Protein AF-A0A6G2I2D1-F1 (afdb_monomer_lite)

Radius of gyration: 15.84 Å; chains: 1; bounding box: 43×24×49 Å

Structure (mmCIF, N/CA/C/O backbone):
data_AF-A0A6G2I2D1-F1
#
_entry.id   AF-A0A6G2I2D1-F1
#
loop_
_atom_site.group_PDB
_atom_site.id
_atom_site.type_symbol
_atom_site.label_atom_id
_atom_site.label_alt_id
_atom_site.label_comp_id
_atom_site.label_asym_id
_atom_site.label_entity_id
_atom_site.label_seq_id
_atom_site.pdbx_PDB_ins_code
_atom_site.Cartn_x
_atom_site.Cartn_y
_atom_site.Cartn_z
_atom_site.occupancy
_atom_site.B_iso_or_equiv
_atom_site.auth_seq_id
_atom_site.auth_comp_id
_atom_site.auth_asym_id
_atom_site.auth_atom_id
_atom_site.pdbx_PDB_model_num
ATOM 1 N N . MET A 1 1 ? 1.740 -14.811 -5.167 1.00 44.75 1 MET A N 1
ATOM 2 C CA . MET A 1 1 ? 2.201 -14.342 -6.486 1.00 44.75 1 MET A CA 1
ATOM 3 C C . MET A 1 1 ? 3.654 -13.909 -6.330 1.00 44.75 1 MET A C 1
ATOM 5 O O . MET A 1 1 ? 3.901 -12.745 -6.141 1.00 44.75 1 MET A O 1
ATOM 9 N N . PHE A 1 2 ? 4.590 -14.864 -6.322 1.00 47.31 2 PHE A N 1
A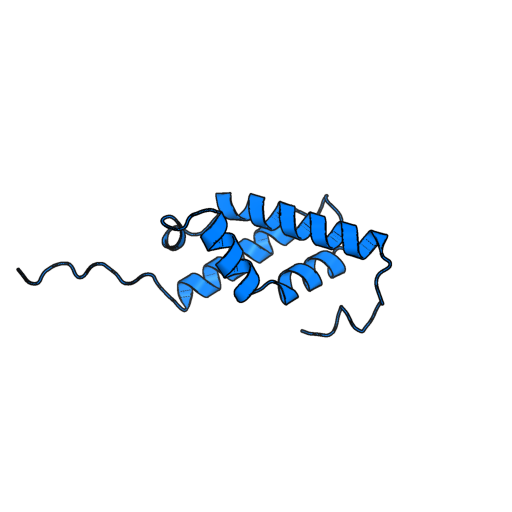TOM 10 C CA . PHE A 1 2 ? 6.043 -14.666 -6.117 1.00 47.31 2 PHE A CA 1
ATOM 11 C C . PHE A 1 2 ? 6.792 -14.382 -7.445 1.00 47.31 2 PHE A C 1
ATOM 13 O O . PHE A 1 2 ? 8.011 -14.493 -7.536 1.00 47.31 2 PHE A O 1
ATOM 20 N N . LEU A 1 3 ? 6.040 -14.133 -8.523 1.00 52.34 3 LEU A N 1
ATOM 21 C CA . LEU A 1 3 ? 6.495 -14.297 -9.908 1.00 52.34 3 LEU A CA 1
ATOM 22 C C . LEU A 1 3 ? 7.082 -13.024 -10.536 1.00 52.34 3 LEU A C 1
ATOM 24 O O . LEU A 1 3 ? 7.763 -13.124 -11.554 1.00 52.34 3 LEU A O 1
ATOM 28 N N . VAL A 1 4 ? 6.866 -11.838 -9.958 1.00 52.00 4 VAL A N 1
ATOM 29 C CA . VAL A 1 4 ? 7.366 -10.583 -10.552 1.00 52.00 4 VAL A CA 1
ATOM 30 C C . VAL A 1 4 ? 8.859 -10.394 -10.262 1.00 52.00 4 VAL A C 1
ATOM 32 O O . VAL A 1 4 ? 9.619 -10.086 -11.179 1.00 52.00 4 VAL A O 1
ATOM 35 N N . LEU A 1 5 ? 9.312 -10.698 -9.040 1.00 50.91 5 LEU A N 1
ATOM 36 C CA . LEU A 1 5 ? 10.736 -10.633 -8.678 1.00 50.91 5 LEU A CA 1
ATOM 37 C C . LEU A 1 5 ? 11.623 -11.578 -9.512 1.00 50.91 5 LEU A C 1
ATOM 39 O O . LEU A 1 5 ? 12.758 -11.228 -9.825 1.00 50.91 5 LEU A O 1
ATOM 43 N N . LEU A 1 6 ? 11.107 -12.740 -9.933 1.00 50.97 6 LEU A N 1
ATOM 44 C CA . LEU A 1 6 ? 11.874 -13.732 -10.704 1.00 50.97 6 LEU A CA 1
ATOM 45 C C . LEU A 1 6 ? 11.916 -13.471 -12.217 1.00 50.97 6 LEU A C 1
ATOM 47 O O . LEU A 1 6 ? 12.783 -14.016 -12.893 1.00 50.97 6 LEU A O 1
ATOM 51 N N . THR A 1 7 ? 11.000 -12.675 -12.775 1.00 55.19 7 THR A N 1
ATOM 52 C CA . THR A 1 7 ? 10.829 -12.603 -14.239 1.00 55.19 7 THR A CA 1
ATOM 53 C C . THR A 1 7 ? 11.538 -11.431 -14.911 1.00 55.19 7 THR A C 1
ATOM 55 O O . THR A 1 7 ? 11.637 -11.434 -16.138 1.00 55.19 7 THR A O 1
ATOM 58 N N . ARG A 1 8 ? 12.047 -10.437 -14.162 1.00 57.28 8 ARG A N 1
ATOM 59 C CA . ARG A 1 8 ? 12.659 -9.241 -14.777 1.00 57.28 8 ARG A CA 1
ATOM 60 C C . ARG A 1 8 ? 13.968 -8.726 -14.188 1.0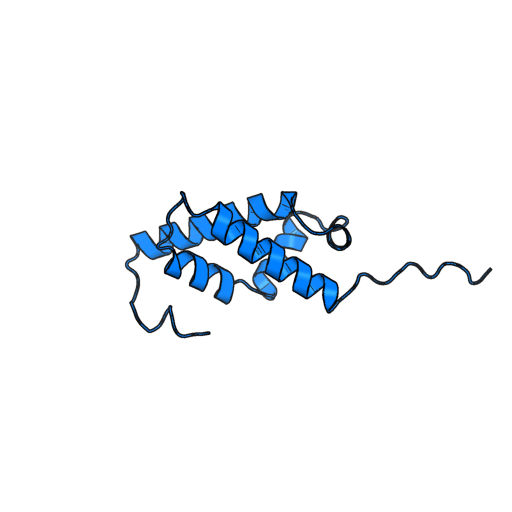0 57.28 8 ARG A C 1
ATOM 62 O O . ARG A 1 8 ? 14.549 -7.883 -14.855 1.00 57.28 8 ARG A O 1
ATOM 69 N N . ALA A 1 9 ? 14.429 -9.207 -13.024 1.00 70.06 9 ALA A N 1
ATOM 70 C CA . ALA A 1 9 ? 15.622 -8.682 -12.337 1.00 70.06 9 ALA A CA 1
ATOM 71 C C . ALA A 1 9 ? 15.703 -7.139 -12.453 1.00 70.06 9 ALA A C 1
ATOM 73 O O . ALA A 1 9 ? 16.529 -6.631 -13.213 1.00 70.06 9 ALA A O 1
ATOM 74 N N . PRO A 1 10 ? 14.775 -6.402 -11.807 1.00 77.44 10 PRO A N 1
ATOM 75 C CA . PRO A 1 10 ? 14.669 -4.956 -11.983 1.00 77.44 10 PRO A CA 1
ATOM 76 C C . PRO A 1 10 ? 16.016 -4.288 -11.707 1.00 77.44 10 PRO A C 1
ATOM 78 O O . PRO A 1 10 ? 16.718 -4.670 -10.768 1.00 77.44 10 PRO A O 1
ATOM 81 N N . ASP A 1 11 ? 16.369 -3.291 -12.518 1.00 87.44 11 ASP A N 1
ATOM 82 C CA . ASP A 1 11 ? 17.567 -2.505 -12.250 1.00 87.44 11 ASP A CA 1
ATOM 83 C C . ASP A 1 11 ? 17.445 -1.756 -10.911 1.00 87.44 11 ASP A C 1
ATOM 85 O O . ASP A 1 11 ? 16.358 -1.578 -10.346 1.00 87.44 11 ASP A O 1
ATOM 89 N N . GLU A 1 12 ? 18.586 -1.325 -10.375 1.00 89.75 12 GLU A N 1
ATOM 90 C CA . GLU A 1 12 ? 18.636 -0.670 -9.067 1.00 89.75 12 GLU A CA 1
ATOM 91 C C . GLU A 1 12 ? 17.769 0.601 -9.025 1.00 89.75 12 GLU A C 1
ATOM 93 O O . GLU A 1 12 ? 17.142 0.897 -8.006 1.00 89.75 12 GLU A O 1
ATOM 98 N N . ALA A 1 13 ? 17.691 1.336 -10.139 1.00 91.31 13 ALA A N 1
ATOM 99 C CA . ALA A 1 13 ? 16.896 2.555 -10.236 1.00 91.31 13 ALA A CA 1
ATOM 100 C C . ALA A 1 13 ? 15.393 2.259 -10.113 1.00 91.31 13 ALA A C 1
ATOM 102 O O . ALA A 1 13 ? 14.690 2.933 -9.357 1.00 91.31 13 ALA A O 1
ATOM 103 N N . THR A 1 14 ? 14.918 1.222 -10.797 1.00 90.56 14 THR A N 1
ATOM 104 C CA . THR A 1 14 ? 13.530 0.752 -10.771 1.00 90.56 14 THR A CA 1
ATOM 105 C C . THR A 1 14 ? 13.175 0.199 -9.400 1.00 90.56 14 THR A C 1
ATOM 107 O O . THR A 1 14 ? 12.121 0.533 -8.859 1.00 90.56 14 THR A O 1
ATOM 110 N N . LEU A 1 15 ? 14.066 -0.592 -8.793 1.00 92.31 15 LEU A N 1
ATOM 111 C CA . LEU A 1 15 ? 13.861 -1.105 -7.441 1.00 92.31 15 LEU A CA 1
ATOM 112 C C . LEU A 1 15 ? 13.740 0.042 -6.431 1.00 92.31 15 LEU A C 1
ATOM 114 O O . LEU A 1 15 ? 12.799 0.075 -5.640 1.00 92.31 15 LEU A O 1
ATOM 118 N N . ARG A 1 16 ? 14.645 1.024 -6.491 1.00 94.44 16 ARG A N 1
ATOM 119 C CA . ARG A 1 16 ? 14.613 2.193 -5.605 1.00 94.44 16 ARG A CA 1
ATOM 120 C C . ARG A 1 16 ? 13.352 3.033 -5.817 1.00 94.44 16 ARG A C 1
ATOM 122 O O . ARG A 1 16 ? 12.741 3.476 -4.846 1.00 94.44 16 ARG A O 1
ATOM 129 N N . ALA A 1 17 ? 12.934 3.229 -7.067 1.00 94.50 17 ALA A N 1
ATOM 130 C CA . ALA A 1 17 ? 11.696 3.934 -7.387 1.00 94.50 17 ALA A CA 1
ATOM 131 C C . ALA A 1 17 ? 10.461 3.200 -6.840 1.00 94.50 17 ALA A C 1
ATOM 133 O O . ALA A 1 17 ? 9.590 3.840 -6.253 1.00 94.50 17 ALA A O 1
ATOM 134 N N . ALA A 1 18 ? 10.408 1.872 -6.973 1.00 94.88 18 ALA A N 1
ATOM 135 C CA . ALA A 1 18 ? 9.323 1.047 -6.452 1.00 94.88 18 ALA A CA 1
ATOM 136 C C . ALA A 1 18 ? 9.248 1.085 -4.920 1.00 94.88 18 ALA A C 1
ATOM 138 O O . ALA A 1 18 ? 8.162 1.278 -4.376 1.00 94.88 18 ALA A O 1
ATOM 139 N N . VAL A 1 19 ? 10.386 0.983 -4.224 1.00 95.00 19 VAL A N 1
ATOM 140 C CA . VAL A 1 19 ? 10.441 1.109 -2.757 1.00 95.00 19 VAL A CA 1
ATOM 141 C C . VAL A 1 19 ? 9.915 2.474 -2.314 1.00 95.00 19 VAL A C 1
ATOM 143 O O . VAL A 1 19 ? 9.005 2.543 -1.491 1.00 95.00 19 VAL A O 1
ATOM 146 N N . HIS A 1 20 ? 10.391 3.563 -2.921 1.00 95.69 20 HIS A N 1
ATOM 147 C CA . HIS A 1 20 ? 9.895 4.900 -2.590 1.00 95.69 20 HIS A CA 1
ATOM 148 C C . HIS A 1 20 ? 8.413 5.089 -2.919 1.00 95.69 20 HIS A C 1
ATOM 150 O O . HIS A 1 20 ? 7.700 5.797 -2.205 1.00 95.69 20 HIS A O 1
ATOM 156 N N . LEU A 1 21 ? 7.928 4.493 -4.008 1.00 96.44 21 LEU A N 1
ATOM 157 C CA . LEU A 1 21 ? 6.512 4.541 -4.347 1.00 96.44 21 LEU A CA 1
ATOM 158 C C . LEU A 1 21 ? 5.671 3.814 -3.291 1.00 96.44 21 LEU A C 1
ATOM 160 O O . LEU A 1 21 ? 4.666 4.367 -2.851 1.00 96.44 21 LEU A O 1
ATOM 164 N N . ALA A 1 22 ? 6.104 2.629 -2.856 1.00 94.88 22 ALA A N 1
ATOM 165 C CA . ALA A 1 22 ? 5.457 1.855 -1.802 1.00 94.88 22 ALA A CA 1
ATOM 166 C C . ALA A 1 22 ? 5.412 2.611 -0.470 1.00 94.88 22 ALA A C 1
ATOM 168 O O . ALA A 1 22 ? 4.348 2.704 0.140 1.00 94.88 22 ALA A O 1
ATOM 169 N N . GLU A 1 23 ? 6.523 3.221 -0.055 1.00 93.56 23 GLU A N 1
ATOM 170 C CA . GLU A 1 23 ? 6.582 4.030 1.167 1.00 93.56 23 GLU A CA 1
ATOM 171 C C . GLU A 1 23 ? 5.607 5.212 1.120 1.00 93.56 23 GLU A C 1
ATOM 173 O O . GLU A 1 23 ? 4.838 5.428 2.060 1.00 93.56 23 GLU A O 1
ATOM 178 N N . ASN A 1 24 ? 5.599 5.959 0.013 1.00 94.44 24 AS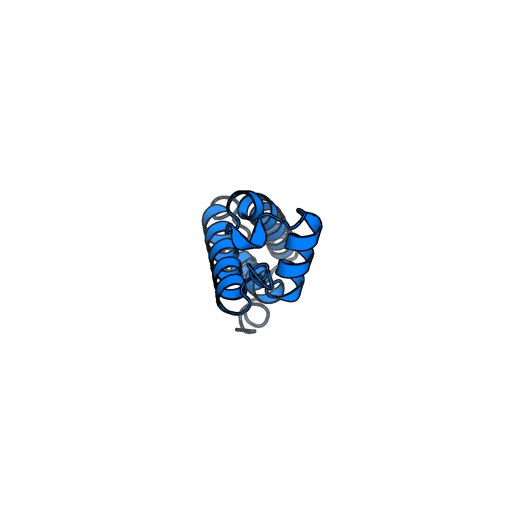N A N 1
ATOM 179 C CA . ASN A 1 24 ? 4.710 7.108 -0.154 1.00 94.44 24 ASN A CA 1
ATOM 180 C C . ASN A 1 24 ? 3.238 6.684 -0.221 1.00 94.44 24 ASN A C 1
ATOM 182 O O . ASN A 1 24 ? 2.381 7.333 0.380 1.00 94.44 24 ASN A O 1
ATOM 186 N N . ALA A 1 25 ? 2.937 5.589 -0.922 1.00 95.50 25 ALA A N 1
ATOM 187 C CA . ALA A 1 25 ? 1.586 5.050 -1.007 1.00 95.50 25 ALA A CA 1
ATOM 188 C C . ALA A 1 25 ? 1.089 4.537 0.352 1.00 95.50 25 ALA A C 1
ATOM 190 O O . ALA A 1 25 ? -0.066 4.774 0.690 1.00 95.50 25 ALA A O 1
ATOM 191 N N . ALA A 1 26 ? 1.947 3.907 1.161 1.00 94.31 26 ALA A N 1
ATOM 192 C CA . ALA A 1 26 ? 1.600 3.462 2.511 1.00 94.31 26 ALA A CA 1
ATOM 193 C C . ALA A 1 26 ? 1.241 4.639 3.433 1.00 94.31 26 ALA A C 1
ATOM 195 O O . ALA A 1 26 ? 0.251 4.575 4.164 1.00 94.31 26 ALA A O 1
ATOM 196 N N . VAL A 1 27 ? 2.005 5.736 3.358 1.00 92.56 27 VAL A N 1
ATOM 197 C CA . VAL A 1 27 ? 1.706 6.974 4.096 1.00 92.56 27 VAL A CA 1
ATOM 198 C C . VAL A 1 27 ? 0.406 7.611 3.607 1.00 92.56 27 VAL A C 1
ATOM 200 O O . VAL A 1 27 ? -0.404 8.043 4.421 1.00 92.56 27 VAL A O 1
ATOM 203 N N . ALA A 1 28 ? 0.166 7.650 2.296 1.00 92.69 28 ALA A N 1
ATOM 204 C CA . ALA A 1 28 ? -1.074 8.200 1.752 1.00 92.69 28 ALA A CA 1
ATOM 205 C C . ALA A 1 28 ? -2.298 7.344 2.132 1.00 92.69 28 ALA A C 1
ATOM 207 O O . ALA A 1 28 ? -3.329 7.875 2.544 1.00 92.69 28 ALA A O 1
ATOM 208 N N . ALA A 1 29 ? -2.167 6.017 2.077 1.00 94.44 29 ALA A N 1
ATOM 209 C CA . ALA A 1 29 ? -3.231 5.078 2.412 1.00 94.44 29 ALA A CA 1
ATOM 210 C C . ALA A 1 29 ? -3.642 5.147 3.890 1.00 94.44 29 ALA A C 1
ATOM 212 O O . ALA A 1 29 ? -4.802 4.902 4.206 1.00 94.44 29 ALA A O 1
ATOM 213 N N . TRP A 1 30 ? -2.735 5.539 4.792 1.00 93.94 30 TRP A N 1
ATOM 214 C CA . TRP A 1 30 ? -3.059 5.769 6.204 1.00 93.94 30 TRP A CA 1
ATOM 215 C C . TRP A 1 30 ? -4.208 6.771 6.402 1.00 93.94 30 TRP A C 1
ATOM 217 O O . TRP A 1 30 ? -5.065 6.588 7.275 1.00 93.94 30 TRP A O 1
ATOM 227 N N . ALA A 1 31 ? -4.251 7.824 5.580 1.00 91.69 31 ALA A N 1
ATOM 228 C CA . ALA A 1 31 ? -5.312 8.828 5.633 1.00 91.69 31 ALA A CA 1
ATOM 229 C C . ALA A 1 31 ? -6.682 8.267 5.211 1.00 91.69 31 ALA A C 1
ATOM 231 O O . ALA A 1 31 ? -7.708 8.827 5.582 1.00 91.69 31 ALA A O 1
ATOM 232 N N . LEU A 1 32 ? -6.690 7.158 4.466 1.00 91.69 32 LEU A N 1
ATOM 233 C CA . LEU A 1 32 ? -7.876 6.477 3.944 1.00 91.69 32 LEU A CA 1
ATOM 234 C C . LEU A 1 32 ? -8.118 5.124 4.624 1.00 91.69 32 LEU A C 1
ATOM 236 O O . LEU A 1 32 ? -8.859 4.288 4.105 1.00 91.69 32 LEU A O 1
ATOM 240 N N . ARG A 1 33 ? -7.459 4.876 5.761 1.00 92.12 33 ARG A N 1
ATOM 241 C CA . ARG A 1 33 ? -7.598 3.614 6.481 1.00 92.12 33 ARG A CA 1
ATOM 242 C C . ARG A 1 33 ? -9.057 3.388 6.893 1.00 92.12 33 ARG A C 1
ATOM 244 O O . ARG A 1 33 ? -9.742 4.347 7.250 1.00 92.12 33 ARG A O 1
ATOM 251 N N . PRO A 1 34 ? -9.516 2.135 6.915 1.00 89.75 34 PRO A N 1
ATOM 252 C CA . PRO A 1 34 ? -10.862 1.840 7.375 1.00 89.75 34 PRO A CA 1
ATOM 253 C C . PRO A 1 34 ? -11.023 2.091 8.889 1.00 89.75 34 PRO A C 1
ATOM 255 O O . PRO A 1 34 ? -10.071 1.981 9.666 1.00 89.75 34 PRO A O 1
ATOM 258 N N . ASP A 1 35 ? -12.244 2.438 9.311 1.00 89.06 35 ASP A N 1
ATOM 259 C CA . ASP A 1 35 ? -12.540 2.985 10.649 1.00 89.06 35 ASP A CA 1
ATOM 260 C C . ASP A 1 35 ? -12.142 2.068 11.812 1.00 89.06 35 ASP A C 1
ATOM 262 O O . ASP A 1 35 ? -11.793 2.537 12.894 1.00 89.06 35 ASP A O 1
ATOM 266 N N . GLY A 1 36 ? -12.148 0.748 11.610 1.00 86.75 36 GLY A N 1
ATOM 267 C CA . GLY A 1 36 ? -11.737 -0.197 12.655 1.00 86.75 36 GLY A CA 1
ATOM 268 C C . GLY A 1 36 ? -10.245 -0.116 12.976 1.00 86.75 36 GLY A C 1
ATOM 269 O O . GLY A 1 36 ? -9.832 -0.524 14.060 1.00 86.75 36 GLY A O 1
ATOM 270 N N . LEU A 1 37 ? -9.457 0.461 12.064 1.00 89.44 37 LEU A N 1
ATOM 271 C CA . LEU A 1 37 ? -8.035 0.755 12.227 1.00 89.44 37 LEU A CA 1
ATOM 272 C C . LEU A 1 37 ? -7.785 2.208 12.663 1.00 89.44 37 LEU A C 1
ATOM 274 O O . LEU A 1 37 ? -6.632 2.611 12.820 1.00 89.44 37 LEU A O 1
ATOM 278 N N . ALA A 1 38 ? -8.838 3.005 12.886 1.00 89.12 38 ALA A N 1
ATOM 279 C CA . ALA A 1 38 ? -8.724 4.367 13.403 1.00 89.12 38 ALA A CA 1
ATOM 280 C C . ALA A 1 38 ? -7.902 4.484 14.704 1.00 89.12 38 ALA A C 1
ATOM 282 O O . ALA A 1 38 ? -7.147 5.457 14.785 1.00 89.12 38 ALA A O 1
ATOM 283 N N . PRO A 1 39 ? -7.984 3.533 15.666 1.00 90.12 39 PRO A N 1
ATOM 284 C CA . PRO A 1 39 ? -7.228 3.594 16.920 1.00 90.12 39 PRO A CA 1
ATOM 285 C C . PRO A 1 39 ? -5.723 3.345 16.791 1.00 90.12 39 PRO A C 1
ATOM 287 O O . PRO A 1 39 ? -4.998 3.590 17.753 1.00 90.12 39 PRO A O 1
ATOM 290 N N . LEU A 1 40 ? -5.250 2.815 15.658 1.00 90.88 40 LEU A N 1
ATOM 291 C CA . LEU A 1 40 ? -3.823 2.566 15.470 1.00 90.88 40 LEU A CA 1
ATOM 292 C C . LEU A 1 40 ? -3.055 3.894 15.392 1.00 90.88 40 LEU A C 1
ATOM 294 O O . LEU A 1 40 ? -3.595 4.924 14.985 1.00 90.88 40 LEU A O 1
ATOM 298 N N . THR A 1 41 ? -1.774 3.879 15.749 1.00 93.44 41 THR A N 1
ATOM 299 C CA . THR A 1 41 ? -0.857 4.941 15.313 1.00 93.44 41 THR A CA 1
ATOM 300 C C . THR A 1 41 ? -0.412 4.691 13.871 1.00 93.44 41 THR A C 1
ATOM 302 O O . THR A 1 41 ? -0.571 3.588 13.338 1.00 93.44 41 THR A O 1
ATOM 305 N N . VAL A 1 42 ? 0.191 5.702 13.235 1.00 92.25 42 VAL A N 1
ATOM 306 C CA . VAL A 1 42 ? 0.786 5.556 11.895 1.00 92.25 42 VAL A CA 1
ATOM 307 C C . VAL A 1 42 ? 1.804 4.412 11.892 1.00 92.25 42 VAL A C 1
ATOM 309 O O . VAL A 1 42 ? 1.818 3.588 10.981 1.00 92.25 42 VAL A O 1
ATOM 312 N N . GLU A 1 43 ? 2.637 4.330 12.928 1.00 93.06 43 GLU A N 1
ATOM 313 C CA . GLU A 1 43 ? 3.677 3.313 13.079 1.00 93.06 43 GLU A CA 1
ATOM 314 C C . GLU A 1 43 ? 3.073 1.916 13.223 1.00 93.06 43 GLU A C 1
ATOM 316 O O . GLU A 1 43 ? 3.521 0.989 12.553 1.00 93.06 43 GLU A O 1
ATOM 321 N N . G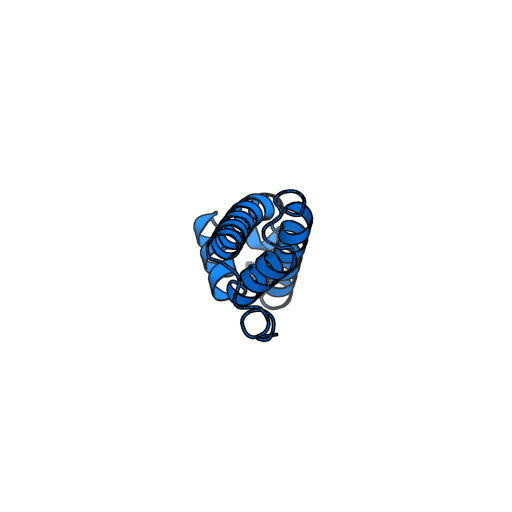LN A 1 44 ? 2.028 1.763 14.041 1.00 93.56 44 GLN A N 1
ATOM 322 C CA . GLN A 1 44 ? 1.344 0.479 14.222 1.00 93.56 44 GLN A CA 1
ATOM 323 C C . GLN A 1 44 ? 0.673 0.005 12.932 1.00 93.56 44 GLN A C 1
ATOM 325 O O . GLN A 1 44 ? 0.720 -1.178 12.599 1.00 93.56 44 GLN A O 1
ATOM 330 N N . TYR A 1 45 ? 0.084 0.925 12.171 1.00 93.69 45 TYR A N 1
ATOM 331 C CA . TYR A 1 45 ? -0.464 0.605 10.859 1.00 93.69 45 TYR A CA 1
ATOM 332 C C . TYR A 1 45 ? 0.607 0.196 9.861 1.00 93.69 45 TYR A C 1
ATOM 334 O O . TYR A 1 45 ? 0.410 -0.771 9.133 1.00 93.69 45 TYR A O 1
ATOM 342 N N . ARG A 1 46 ? 1.754 0.885 9.846 1.00 92.94 46 ARG A N 1
ATOM 343 C CA . ARG A 1 46 ? 2.883 0.498 8.994 1.00 92.94 46 ARG A CA 1
ATOM 344 C C . ARG A 1 46 ? 3.409 -0.882 9.363 1.00 92.94 46 ARG A C 1
ATOM 346 O O . ARG A 1 46 ? 3.571 -1.702 8.476 1.00 92.94 46 ARG A O 1
ATOM 353 N N . GLN A 1 47 ? 3.573 -1.178 10.650 1.00 93.62 47 GLN A N 1
ATOM 354 C CA . GLN A 1 47 ? 3.972 -2.512 11.108 1.00 93.62 47 GLN A CA 1
ATOM 355 C C . GLN A 1 47 ? 2.980 -3.595 10.671 1.00 93.62 47 GLN A C 1
ATOM 357 O O . GLN A 1 47 ? 3.393 -4.662 10.220 1.00 93.62 47 GLN A O 1
ATOM 362 N N . LEU A 1 48 ? 1.676 -3.321 10.773 1.00 92.75 48 LEU A N 1
ATOM 363 C CA . LEU A 1 48 ? 0.638 -4.242 10.315 1.00 92.75 48 LEU A CA 1
ATOM 364 C C . LEU A 1 48 ? 0.698 -4.448 8.795 1.00 92.75 48 LEU A C 1
ATOM 366 O O . LEU A 1 48 ? 0.614 -5.583 8.328 1.00 92.75 48 LEU A O 1
ATOM 370 N N . LEU A 1 49 ? 0.873 -3.367 8.037 1.00 93.88 49 LEU A N 1
ATOM 371 C CA . LEU A 1 49 ? 1.002 -3.403 6.584 1.00 93.88 49 LEU A CA 1
ATOM 372 C C . LEU A 1 49 ? 2.244 -4.190 6.148 1.00 93.88 49 LEU A C 1
ATOM 374 O O . LEU A 1 49 ? 2.151 -5.049 5.270 1.00 93.88 49 LEU A O 1
ATOM 378 N N . ASP A 1 50 ? 3.380 -3.936 6.794 1.00 93.00 50 ASP A N 1
ATOM 379 C CA . ASP A 1 50 ? 4.648 -4.599 6.508 1.00 93.00 50 ASP A CA 1
ATOM 380 C C . ASP A 1 50 ? 4.549 -6.102 6.790 1.00 93.00 50 ASP A C 1
ATOM 382 O O . ASP A 1 50 ? 4.947 -6.926 5.965 1.00 93.00 50 ASP A O 1
ATOM 386 N N . TYR A 1 51 ? 3.946 -6.470 7.923 1.00 92.00 51 TYR A N 1
ATOM 387 C CA . TYR A 1 51 ? 3.723 -7.865 8.292 1.00 92.00 51 TYR A CA 1
ATOM 388 C C . TYR A 1 51 ? 2.770 -8.586 7.329 1.00 92.00 51 TYR A C 1
ATOM 390 O O . TYR A 1 51 ? 3.013 -9.732 6.953 1.00 92.00 51 TYR A O 1
ATOM 398 N N . ALA A 1 52 ? 1.674 -7.935 6.938 1.00 90.81 52 ALA A N 1
ATOM 399 C CA . ALA A 1 52 ? 0.610 -8.593 6.191 1.00 90.81 52 ALA A CA 1
ATOM 400 C C . ALA A 1 52 ? 0.836 -8.611 4.673 1.00 90.81 52 ALA A C 1
ATOM 402 O O . ALA A 1 52 ? 0.347 -9.523 4.000 1.00 90.81 52 ALA A O 1
ATOM 403 N N . ALA A 1 53 ? 1.516 -7.597 4.125 1.00 93.00 53 ALA A N 1
ATOM 404 C CA . ALA A 1 53 ? 1.471 -7.334 2.691 1.00 93.00 53 ALA A CA 1
ATOM 405 C C . ALA A 1 53 ? 2.729 -6.708 2.064 1.00 93.00 53 ALA A C 1
ATOM 407 O O . ALA A 1 53 ? 2.686 -6.384 0.874 1.00 93.00 53 ALA A O 1
ATOM 408 N N . ALA A 1 54 ? 3.847 -6.548 2.789 1.00 91.38 54 ALA A N 1
ATOM 409 C CA . ALA A 1 54 ? 5.064 -5.953 2.215 1.00 91.38 54 ALA A CA 1
ATOM 410 C C . ALA A 1 54 ? 5.495 -6.582 0.871 1.00 91.38 54 ALA A C 1
ATOM 412 O O . ALA A 1 54 ? 5.732 -5.824 -0.075 1.00 91.38 54 ALA A O 1
ATOM 413 N N . PRO A 1 55 ? 5.545 -7.925 0.714 1.00 91.62 55 PRO A N 1
ATOM 414 C CA . PRO A 1 55 ? 5.917 -8.535 -0.562 1.00 91.62 55 PRO A CA 1
ATOM 415 C C . PRO A 1 55 ? 4.971 -8.152 -1.707 1.00 91.62 55 PRO A C 1
ATOM 417 O O . PRO A 1 55 ? 5.419 -7.805 -2.793 1.00 91.62 55 PRO A O 1
ATOM 420 N N . GLN A 1 56 ? 3.661 -8.162 -1.458 1.00 92.94 56 GLN A N 1
ATOM 421 C CA . GLN A 1 56 ? 2.637 -7.889 -2.464 1.00 92.94 56 GLN A CA 1
ATOM 422 C C . GLN A 1 56 ? 2.632 -6.417 -2.883 1.00 92.94 56 GLN A C 1
ATOM 424 O O . GLN A 1 56 ? 2.422 -6.107 -4.055 1.00 92.94 56 GLN A O 1
ATOM 429 N N . ILE A 1 57 ? 2.870 -5.510 -1.935 1.00 94.19 57 ILE A N 1
ATOM 430 C CA . ILE A 1 57 ? 2.974 -4.073 -2.200 1.00 94.19 57 ILE A CA 1
ATOM 431 C C . ILE A 1 57 ? 4.210 -3.790 -3.048 1.00 94.19 57 ILE A C 1
ATOM 433 O O . ILE A 1 57 ? 4.115 -3.050 -4.026 1.00 94.19 57 ILE A O 1
ATOM 437 N N . LEU A 1 58 ? 5.350 -4.403 -2.716 1.00 93.50 58 LEU A N 1
ATOM 438 C CA . LEU A 1 58 ? 6.571 -4.258 -3.503 1.00 93.50 58 LEU A CA 1
ATOM 439 C C . LEU A 1 58 ? 6.416 -4.863 -4.904 1.00 93.50 58 LEU A C 1
ATOM 441 O O . LEU A 1 58 ? 6.788 -4.217 -5.880 1.00 93.50 58 LEU A O 1
ATOM 445 N N . ASP A 1 59 ? 5.817 -6.049 -5.026 1.00 92.19 59 ASP A N 1
ATOM 446 C CA . ASP A 1 59 ? 5.526 -6.670 -6.322 1.00 92.19 59 ASP A CA 1
ATOM 447 C C . ASP A 1 59 ? 4.622 -5.778 -7.184 1.00 92.19 59 ASP A C 1
ATOM 449 O O . ASP A 1 59 ? 4.882 -5.602 -8.375 1.00 92.19 59 ASP A O 1
ATOM 453 N N . MET A 1 60 ? 3.587 -5.169 -6.593 1.00 94.12 60 MET A N 1
ATOM 454 C CA . MET A 1 60 ? 2.716 -4.225 -7.295 1.00 94.12 60 MET A CA 1
ATOM 455 C C . MET A 1 60 ? 3.470 -2.950 -7.693 1.00 94.12 60 MET A C 1
ATOM 457 O O . MET A 1 60 ? 3.338 -2.489 -8.826 1.00 94.12 60 MET A O 1
ATOM 461 N N . ALA A 1 61 ? 4.296 -2.398 -6.801 1.00 94.38 61 ALA A N 1
ATOM 462 C CA . ALA A 1 61 ? 5.113 -1.219 -7.076 1.00 94.38 61 ALA A CA 1
ATOM 463 C C . ALA A 1 61 ? 6.124 -1.467 -8.211 1.00 94.38 61 ALA A C 1
ATOM 465 O O . ALA A 1 61 ? 6.333 -0.598 -9.059 1.00 94.38 61 ALA A O 1
ATOM 466 N N . LEU A 1 62 ? 6.711 -2.665 -8.266 1.00 93.00 62 LEU A N 1
ATOM 467 C CA . LEU A 1 62 ? 7.582 -3.107 -9.356 1.00 93.00 62 LEU A CA 1
ATOM 468 C C . LEU A 1 62 ? 6.802 -3.334 -10.654 1.00 93.00 62 LEU A C 1
ATOM 470 O O . LEU A 1 62 ? 7.274 -2.956 -11.724 1.00 93.00 62 LEU A O 1
ATOM 474 N N . TYR A 1 63 ? 5.600 -3.908 -10.573 1.00 91.19 63 T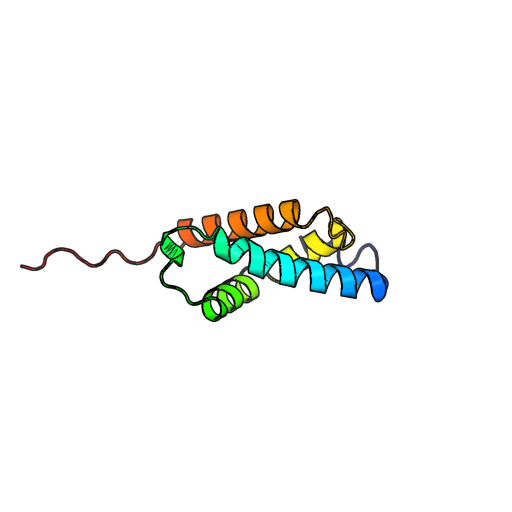YR A N 1
ATOM 475 C CA . TYR A 1 63 ? 4.733 -4.125 -11.730 1.00 91.19 63 TYR A CA 1
ATOM 476 C C . TYR A 1 63 ? 4.357 -2.809 -12.428 1.00 91.19 63 TYR A C 1
ATOM 478 O O . TYR A 1 63 ? 4.394 -2.732 -13.656 1.00 91.19 63 TYR A O 1
ATOM 486 N N . ILE A 1 64 ? 4.076 -1.755 -11.656 1.00 92.25 64 ILE A N 1
ATOM 487 C CA . ILE A 1 64 ? 3.820 -0.397 -12.172 1.00 92.25 64 ILE A CA 1
ATOM 488 C C . ILE A 1 64 ? 5.107 0.414 -12.419 1.00 92.25 64 ILE A C 1
ATOM 490 O O . ILE A 1 64 ? 5.042 1.614 -12.684 1.00 92.25 64 ILE A O 1
ATOM 494 N N . GLY A 1 65 ? 6.281 -0.221 -12.326 1.00 88.81 65 GLY A N 1
ATOM 495 C CA . GLY A 1 65 ? 7.581 0.365 -12.664 1.00 88.81 65 GLY A CA 1
ATOM 496 C C . GLY A 1 65 ? 8.055 1.484 -11.736 1.00 88.81 65 GLY A C 1
ATOM 497 O O . GLY A 1 65 ? 8.879 2.298 -12.145 1.00 88.81 65 GLY A O 1
ATOM 498 N N . GLY A 1 66 ? 7.517 1.587 -10.518 1.00 87.44 66 GLY A N 1
ATOM 499 C CA . GLY A 1 66 ? 7.818 2.707 -9.625 1.00 87.44 66 GLY A CA 1
ATOM 500 C C . GLY A 1 66 ? 7.328 4.066 -10.148 1.00 87.44 66 GLY A C 1
ATOM 501 O O . GLY A 1 66 ? 7.806 5.106 -9.688 1.00 87.44 66 GLY A O 1
ATOM 502 N N . ASP A 1 67 ? 6.382 4.089 -11.097 1.00 92.06 67 ASP A N 1
ATOM 503 C CA . ASP A 1 67 ? 5.835 5.332 -11.641 1.00 92.06 67 ASP A CA 1
ATOM 504 C C . ASP A 1 67 ? 5.032 6.088 -10.574 1.00 92.06 67 ASP A C 1
ATOM 506 O O . ASP A 1 67 ? 3.962 5.666 -10.133 1.00 92.06 67 ASP A O 1
ATOM 510 N N . ARG A 1 68 ? 5.518 7.272 -10.194 1.00 91.19 68 ARG A N 1
ATOM 511 C CA . ARG A 1 68 ? 4.854 8.147 -9.216 1.00 91.19 68 ARG A CA 1
ATOM 512 C C . ARG A 1 68 ? 3.446 8.557 -9.638 1.00 91.19 68 ARG A C 1
ATOM 514 O O . ARG A 1 68 ? 2.618 8.824 -8.770 1.00 91.19 68 ARG A O 1
ATOM 521 N N . LYS A 1 69 ? 3.139 8.582 -10.939 1.00 94.19 69 LYS A N 1
ATOM 522 C CA . LYS A 1 69 ? 1.780 8.864 -11.433 1.00 94.19 69 LYS A CA 1
ATOM 523 C C . LYS A 1 69 ? 0.788 7.764 -11.042 1.00 94.19 69 LYS A C 1
ATOM 525 O O . LYS A 1 69 ? -0.407 8.028 -10.967 1.00 94.19 69 LYS A O 1
ATOM 530 N N . GLN A 1 70 ? 1.285 6.565 -10.741 1.00 94.81 70 GLN A N 1
ATOM 531 C CA . GLN A 1 70 ? 0.507 5.402 -10.320 1.00 94.81 70 GLN A CA 1
ATOM 532 C C . GLN A 1 70 ? 0.377 5.287 -8.793 1.00 94.81 70 GLN A C 1
ATOM 534 O O . GLN A 1 70 ? -0.121 4.278 -8.296 1.00 94.81 70 GLN A O 1
ATOM 539 N N . ILE A 1 71 ? 0.773 6.312 -8.024 1.00 94.81 71 ILE A N 1
ATOM 540 C CA . ILE A 1 71 ? 0.656 6.291 -6.556 1.00 94.81 71 ILE A CA 1
ATOM 541 C C . ILE A 1 71 ? -0.774 6.009 -6.089 1.00 94.81 71 ILE A C 1
ATOM 543 O O . ILE A 1 71 ? -0.963 5.269 -5.130 1.00 94.81 71 ILE A O 1
ATOM 547 N N . ARG A 1 72 ? -1.783 6.535 -6.799 1.00 95.06 72 ARG A N 1
ATOM 548 C CA . ARG A 1 72 ? -3.194 6.276 -6.492 1.00 95.06 72 ARG A CA 1
ATOM 549 C C . ARG A 1 72 ? -3.540 4.796 -6.638 1.00 95.06 72 ARG A C 1
ATOM 551 O O . ARG A 1 72 ? -4.166 4.244 -5.749 1.00 95.06 72 ARG A O 1
ATOM 558 N N . THR A 1 73 ? -3.065 4.150 -7.698 1.00 95.19 73 THR A N 1
ATOM 559 C CA . THR A 1 73 ? -3.254 2.712 -7.929 1.00 95.19 73 THR A CA 1
ATOM 560 C C . THR A 1 73 ? -2.683 1.884 -6.778 1.00 95.19 73 THR A C 1
ATOM 562 O O . THR A 1 73 ? -3.340 0.974 -6.280 1.00 95.19 73 THR A O 1
ATOM 565 N N . LEU A 1 74 ? -1.473 2.216 -6.316 1.00 96.00 74 LEU A N 1
ATOM 566 C CA . LEU A 1 74 ? -0.846 1.501 -5.203 1.00 96.00 74 LEU A CA 1
ATOM 567 C C . LEU A 1 74 ? -1.525 1.804 -3.859 1.00 96.00 74 LEU A C 1
ATOM 569 O O . LEU A 1 74 ? -1.657 0.918 -3.020 1.00 96.00 74 LEU A O 1
ATOM 573 N N . MET A 1 75 ? -1.992 3.036 -3.669 1.00 96.25 75 MET A N 1
ATOM 574 C CA . MET A 1 75 ? -2.762 3.440 -2.496 1.00 96.25 75 MET A CA 1
ATOM 575 C C . MET A 1 75 ? -4.092 2.680 -2.416 1.00 96.25 75 MET A C 1
ATOM 577 O O . MET A 1 75 ? -4.397 2.128 -1.364 1.00 96.25 75 MET A O 1
ATOM 581 N N . ASP A 1 76 ? -4.834 2.591 -3.522 1.00 95.62 76 ASP A N 1
ATOM 582 C CA . ASP A 1 76 ? -6.103 1.856 -3.610 1.00 95.62 76 ASP A CA 1
ATOM 583 C C . ASP A 1 76 ? -5.897 0.348 -3.372 1.00 95.62 76 ASP A C 1
ATOM 585 O O . ASP A 1 76 ? -6.706 -0.315 -2.722 1.00 95.62 76 ASP A O 1
ATOM 589 N N . PHE A 1 77 ? -4.774 -0.204 -3.841 1.00 95.94 77 PHE A N 1
ATOM 590 C CA . PHE A 1 77 ? -4.382 -1.576 -3.525 1.00 95.94 77 PHE A CA 1
ATOM 591 C C . PHE A 1 77 ? -4.141 -1.773 -2.019 1.00 95.94 77 PHE A C 1
ATOM 593 O O . PHE A 1 77 ? -4.671 -2.712 -1.425 1.00 95.94 77 PHE A O 1
ATOM 600 N N . ILE A 1 78 ? -3.375 -0.878 -1.388 1.00 96.44 78 ILE A N 1
ATOM 601 C CA . ILE A 1 78 ? -3.077 -0.937 0.049 1.00 96.44 78 ILE A CA 1
ATOM 602 C C . ILE A 1 78 ? -4.357 -0.811 0.884 1.00 96.44 78 ILE A C 1
ATOM 604 O O . ILE A 1 78 ? -4.554 -1.590 1.815 1.00 96.44 78 ILE A O 1
ATOM 608 N N . THR A 1 79 ? -5.243 0.134 0.565 1.00 95.00 79 THR A N 1
ATOM 609 C CA . THR A 1 79 ? -6.500 0.308 1.310 1.00 95.00 79 THR A CA 1
ATOM 610 C C . THR A 1 79 ? -7.399 -0.921 1.186 1.00 95.00 79 THR A C 1
ATOM 612 O O . THR A 1 79 ? -7.968 -1.349 2.191 1.00 95.00 79 THR A O 1
ATOM 615 N N . GLY A 1 80 ? -7.460 -1.547 0.005 1.00 94.88 80 GLY A N 1
ATOM 616 C CA . GLY A 1 80 ? -8.160 -2.816 -0.203 1.00 94.88 80 GLY A CA 1
ATOM 617 C C . GLY A 1 80 ? -7.609 -3.948 0.668 1.00 94.88 80 GLY A C 1
ATOM 618 O O . GLY A 1 80 ? -8.367 -4.620 1.364 1.00 94.88 80 GLY A O 1
ATOM 619 N N . VAL A 1 81 ? -6.283 -4.106 0.715 1.00 94.12 81 VAL A N 1
ATOM 620 C CA . VAL A 1 81 ? -5.619 -5.090 1.589 1.00 94.12 81 VAL A CA 1
ATOM 621 C C . VAL A 1 81 ? -5.972 -4.864 3.061 1.00 94.12 81 VAL A C 1
ATOM 623 O O . VAL A 1 81 ? -6.288 -5.812 3.781 1.00 94.12 81 VAL A O 1
ATOM 626 N N . MET A 1 82 ? -5.944 -3.61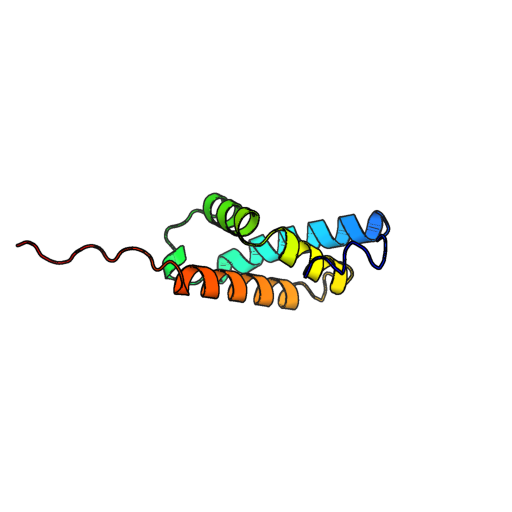5 3.525 1.00 93.75 82 MET A N 1
ATOM 627 C CA . MET A 1 82 ? -6.247 -3.297 4.922 1.00 93.75 82 MET A CA 1
ATOM 628 C C . MET A 1 82 ? -7.724 -3.501 5.266 1.00 93.75 82 MET A C 1
ATOM 630 O O . MET A 1 82 ? -8.034 -3.952 6.371 1.00 93.75 82 MET A O 1
ATOM 634 N N . ALA A 1 83 ? -8.631 -3.231 4.325 1.00 93.12 83 ALA A N 1
ATOM 635 C CA . ALA A 1 83 ? -10.047 -3.545 4.473 1.00 93.12 83 ALA A CA 1
ATOM 636 C C . ALA A 1 83 ? -10.276 -5.061 4.597 1.00 93.12 83 ALA A C 1
ATOM 638 O O . ALA A 1 83 ? -11.006 -5.496 5.489 1.00 93.12 83 ALA A O 1
ATOM 639 N N . ASP A 1 84 ? -9.591 -5.868 3.783 1.00 92.69 84 ASP A N 1
ATOM 640 C CA . ASP A 1 84 ? -9.650 -7.332 3.860 1.00 92.69 84 ASP A CA 1
ATOM 641 C C . ASP A 1 84 ? -9.117 -7.865 5.197 1.00 92.69 84 ASP A C 1
ATOM 643 O O . ASP A 1 84 ? -9.707 -8.772 5.792 1.00 92.69 84 ASP A O 1
ATOM 647 N N . ILE A 1 85 ? -8.014 -7.299 5.700 1.00 89.88 85 ILE A N 1
ATOM 648 C CA . ILE A 1 85 ? -7.460 -7.652 7.014 1.00 89.88 85 ILE A CA 1
ATOM 649 C C . ILE A 1 85 ? -8.471 -7.334 8.114 1.00 89.88 85 ILE A C 1
ATOM 651 O O . ILE A 1 85 ? -8.755 -8.201 8.940 1.00 89.88 85 ILE A O 1
ATOM 655 N N . GLN A 1 86 ? -9.056 -6.135 8.104 1.00 89.12 86 GLN A N 1
ATOM 656 C CA . GLN A 1 86 ? -10.065 -5.749 9.088 1.00 89.12 86 GLN A CA 1
ATOM 657 C C . GLN A 1 86 ? -11.313 -6.641 9.009 1.00 89.12 86 GLN A C 1
ATOM 659 O O . GLN A 1 86 ? -11.884 -6.986 10.043 1.00 89.12 86 GLN A O 1
ATOM 664 N N . ALA A 1 87 ? -11.737 -7.039 7.809 1.00 90.62 87 ALA A N 1
ATOM 665 C CA . ALA A 1 87 ? -12.880 -7.930 7.634 1.00 90.62 87 ALA A CA 1
ATOM 666 C C . ALA A 1 87 ? -12.623 -9.328 8.225 1.00 90.62 87 ALA A C 1
ATOM 668 O O . ALA A 1 87 ? -13.535 -9.938 8.784 1.00 90.62 87 ALA A O 1
ATOM 669 N N . ARG A 1 88 ? -11.384 -9.832 8.134 1.00 88.88 88 ARG A N 1
ATOM 670 C CA . ARG A 1 88 ? -10.984 -11.134 8.701 1.00 88.88 88 ARG A CA 1
ATOM 671 C C . ARG A 1 88 ? -10.726 -11.078 10.205 1.00 88.88 88 ARG A C 1
ATOM 673 O O . ARG A 1 88 ? -10.996 -12.055 10.899 1.00 88.88 88 ARG A O 1
ATOM 680 N N . TYR A 1 89 ? -10.221 -9.951 10.696 1.00 83.62 89 TYR A N 1
ATOM 681 C CA . TYR A 1 89 ? -9.860 -9.735 12.095 1.00 83.62 89 TYR A CA 1
ATOM 682 C C . TYR A 1 89 ? -10.537 -8.466 12.628 1.00 83.62 89 TYR A C 1
ATOM 684 O O . TYR A 1 89 ? -9.870 -7.449 12.839 1.00 83.62 89 TYR A O 1
ATOM 692 N N . PRO A 1 90 ? -11.868 -8.488 12.828 1.00 75.44 90 PRO A N 1
ATOM 693 C CA . PRO A 1 90 ? -12.583 -7.321 13.316 1.00 75.44 90 PRO A CA 1
ATOM 694 C C . PRO A 1 90 ? -12.131 -6.979 14.736 1.00 75.44 90 PRO A C 1
ATOM 696 O O . PRO A 1 90 ? -11.949 -7.864 15.576 1.00 75.44 90 PRO A O 1
ATOM 699 N N . THR A 1 91 ? -11.995 -5.684 15.021 1.00 69.56 91 THR A N 1
ATOM 700 C CA . THR A 1 91 ? -11.688 -5.192 16.366 1.00 69.56 91 THR A CA 1
ATOM 701 C C . THR A 1 91 ? -12.714 -5.758 17.355 1.00 69.56 91 THR A C 1
ATOM 703 O O . THR A 1 91 ? -13.921 -5.653 17.093 1.00 69.56 91 THR A O 1
ATOM 706 N N . PRO A 1 92 ? -12.285 -6.366 18.478 1.00 66.56 92 PRO A N 1
ATOM 707 C CA . PRO A 1 92 ? -13.210 -6.874 19.480 1.00 66.56 92 PRO A CA 1
ATOM 708 C C . PRO A 1 92 ? -14.143 -5.748 19.919 1.00 66.56 92 PRO A C 1
ATOM 710 O O . PRO A 1 92 ? -13.685 -4.694 20.363 1.00 66.56 92 PRO A O 1
ATOM 713 N N . ARG A 1 93 ? -15.457 -5.945 19.773 1.00 66.88 93 ARG A N 1
ATOM 714 C CA . ARG A 1 93 ? -16.420 -4.975 20.297 1.00 66.88 93 ARG A CA 1
ATOM 715 C C . ARG A 1 93 ? -16.252 -4.939 21.817 1.00 66.88 93 ARG A C 1
ATOM 717 O O . ARG A 1 93 ? -16.215 -6.015 22.423 1.00 66.88 93 ARG A O 1
ATOM 724 N N . PRO A 1 94 ? -16.173 -3.752 22.445 1.00 60.31 94 PRO A N 1
ATOM 725 C CA . PRO A 1 94 ? -16.323 -3.664 23.886 1.00 60.31 94 PRO A CA 1
ATOM 726 C C . PRO A 1 94 ? -17.622 -4.381 24.240 1.00 60.31 94 PRO A C 1
ATOM 728 O O . PRO A 1 94 ? -18.662 -4.114 23.633 1.00 60.31 94 PRO A O 1
ATOM 731 N N . ARG A 1 95 ? -17.550 -5.350 25.151 1.00 58.62 95 ARG A N 1
ATOM 732 C CA . ARG A 1 95 ? -18.732 -6.045 25.651 1.00 58.62 95 ARG A CA 1
ATOM 733 C C . ARG A 1 95 ? -19.578 -4.998 26.374 1.00 58.62 95 ARG A C 1
ATOM 735 O O . ARG A 1 95 ? -19.277 -4.657 27.512 1.00 58.62 95 ARG A O 1
ATOM 742 N N . ALA A 1 96 ? -20.566 -4.435 25.686 1.00 62.47 96 ALA A N 1
ATOM 743 C CA . ALA A 1 96 ? -21.636 -3.716 26.350 1.00 62.47 96 ALA A CA 1
ATOM 744 C C . ALA A 1 96 ? -22.342 -4.729 27.262 1.00 62.47 96 ALA A C 1
ATOM 746 O O . ALA A 1 96 ? -22.691 -5.817 26.809 1.00 62.47 96 ALA A O 1
ATOM 747 N N . ASP A 1 97 ? -22.463 -4.373 28.535 1.00 50.66 97 ASP A N 1
ATOM 748 C CA . ASP A 1 97 ? -23.243 -5.062 29.560 1.00 50.66 97 ASP A CA 1
ATOM 749 C C . ASP A 1 97 ? -22.803 -6.480 29.966 1.00 50.66 97 ASP A C 1
ATOM 751 O O . ASP A 1 97 ? -23.176 -7.508 29.404 1.00 50.66 97 ASP A O 1
ATOM 755 N N . GLN A 1 98 ? -22.069 -6.527 31.076 1.00 45.91 98 GLN A N 1
ATOM 756 C CA . GLN A 1 98 ? -22.547 -7.293 32.229 1.00 45.91 98 GLN A CA 1
ATOM 757 C C . GLN A 1 98 ? -22.823 -6.269 33.336 1.00 45.91 98 GLN A C 1
ATOM 759 O O . GLN A 1 98 ? -21.969 -6.033 34.190 1.00 45.91 98 GLN A O 1
ATOM 764 N N . SER A 1 99 ? -23.947 -5.564 33.199 1.00 46.72 99 SER A N 1
ATOM 765 C CA . SER A 1 99 ? -24.603 -4.851 34.297 1.00 46.72 99 SER A CA 1
ATOM 766 C C . SER A 1 99 ? -25.460 -5.819 35.111 1.00 46.72 99 SER A C 1
ATOM 768 O O . SER A 1 99 ? -25.949 -6.817 34.531 1.00 46.72 99 SER A O 1
#

Secondary structure (DSSP, 8-state):
--HHHHHH---HHHHHHHHHHHHHHHHHHHTT--GGGTTS-HHHHHHHHHHHHHHHHHHHHHHTTT-GGGHHHHHHHHHHHHHHHHHHSPPPPP-----

Foldseek 3Di:
DLPQCPPPVDDPVLLVLLVVLLVVLLQVLVVVADPQCVPPDSVRSVVVCCVQDVSVLSSVSSVVSSDNVCSVVSNVVSNVSNVVVCVVPPDDDDPDDPD

Sequence (99 aa):
MFLVLLTRAPDEATLRAAVHLAENAAVAAWALRPDGLAPLTVEQYRQLLDYAAAPQILDMALYIGGDRKQIRTLMDFITGVMADIQARYPTPRPRADQS

pLDDT: mean 85.65, std 14.73, range [44.75, 96.44]